Protein AF-A0A081RUK4-F1 (afdb_monomer_lite)

Radius of gyration: 18.77 Å; chains: 1; bounding box: 38×43×49 Å

pLDDT: mean 81.32, std 13.23, range [44.19, 95.44]

Sequence (106 aa):
MDKLKELLAKGSFPVQLPPGFTSESFAREYKNFQSQWNANKTPNCKMEKFSVARSSYYRRVTRLVNPVGYFYLAKEIDNYWAEIQKHYRRSKISLRAYPKRNCHIV

Foldseek 3Di:
DPQLLVQQFPPQDDPLDPPPDTSNVVSVCVVVCVVVLVVDDQDDWDWAWDWHDDPDPDIDTDTGGDSSVSSVVSVVCVVCVVVVVVVVVVDCPVVPDDPPPPPPPD

Secondary structure (DSSP, 8-state):
--HHHHHHHHHSS-TTS-TT--SHHHHHHHHHHHHHHHHSPPP--PPEEEEE--SSS--EEEEEPPHHHHHHHHHHHHHTHHHHHHHHHH-SGGG-PPP-------

Organism: NCBI:txid1393735

Structure (mmCIF, N/CA/C/O backbone):
data_AF-A0A081RUK4-F1
#
_entry.id   AF-A0A081RUK4-F1
#
loop_
_atom_site.group_PDB
_atom_site.id
_atom_site.type_symbol
_atom_site.label_atom_id
_atom_site.label_alt_id
_atom_site.label_comp_id
_atom_site.label_asym_id
_atom_site.label_entity_id
_atom_site.label_seq_id
_atom_site.pdbx_PDB_ins_code
_atom_site.Cartn_x
_atom_site.Cartn_y
_atom_site.Cartn_z
_atom_site.occupancy
_atom_site.B_iso_or_equiv
_atom_site.auth_seq_id
_atom_site.auth_comp_id
_atom_site.auth_asym_id
_atom_site.auth_atom_id
_atom_site.pdbx_PDB_model_num
ATOM 1 N N . MET A 1 1 ? -6.865 -9.522 14.401 1.00 60.53 1 MET A N 1
ATOM 2 C CA . MET A 1 1 ? -5.912 -9.398 13.277 1.00 60.53 1 MET A CA 1
ATOM 3 C C . MET A 1 1 ? -5.760 -7.927 12.942 1.00 60.53 1 MET A C 1
ATOM 5 O O . MET A 1 1 ? -6.746 -7.206 13.021 1.00 60.53 1 MET A O 1
ATOM 9 N N . ASP A 1 2 ? -4.540 -7.489 12.650 1.00 85.00 2 ASP A N 1
ATOM 10 C CA . ASP A 1 2 ? -4.200 -6.090 12.375 1.00 85.00 2 ASP A CA 1
ATOM 11 C C . ASP A 1 2 ? -4.392 -5.805 10.876 1.00 85.00 2 ASP A C 1
ATOM 13 O O . ASP A 1 2 ? -3.523 -6.103 10.056 1.00 85.00 2 ASP A O 1
ATOM 17 N N . LYS A 1 3 ? -5.577 -5.310 10.502 1.00 88.38 3 LYS A N 1
ATOM 18 C CA . LYS A 1 3 ? -5.949 -5.073 9.096 1.00 88.38 3 LYS A CA 1
ATOM 19 C C . LYS A 1 3 ? -5.081 -4.005 8.444 1.00 88.38 3 LYS A C 1
ATOM 21 O O . LYS A 1 3 ? -4.726 -4.144 7.276 1.00 88.38 3 LYS A O 1
ATOM 26 N N . LEU A 1 4 ? -4.702 -2.972 9.196 1.00 91.25 4 LEU A N 1
ATOM 27 C CA . LEU A 1 4 ? -3.788 -1.941 8.724 1.00 91.25 4 LEU A CA 1
ATOM 28 C C . LEU A 1 4 ? -2.468 -2.566 8.263 1.00 91.25 4 LEU A C 1
ATOM 30 O O . LEU A 1 4 ? -2.032 -2.315 7.141 1.00 91.25 4 LEU A O 1
ATOM 34 N N . LYS A 1 5 ? -1.878 -3.457 9.067 1.00 91.75 5 LYS A N 1
ATOM 35 C CA . LYS A 1 5 ? -0.667 -4.194 8.679 1.00 91.75 5 LYS A CA 1
ATOM 36 C C . LYS A 1 5 ? -0.846 -4.971 7.367 1.00 91.75 5 LYS A C 1
ATOM 38 O O . LYS A 1 5 ? 0.038 -4.943 6.512 1.00 91.75 5 LYS A O 1
ATOM 43 N N . GLU A 1 6 ? -1.980 -5.642 7.182 1.00 90.94 6 GLU A N 1
ATOM 44 C CA . GLU A 1 6 ? -2.264 -6.391 5.949 1.00 90.94 6 GLU A CA 1
ATOM 45 C C . GLU A 1 6 ? -2.395 -5.484 4.717 1.00 90.94 6 GLU A C 1
ATOM 47 O O . GLU A 1 6 ? -1.871 -5.812 3.648 1.00 90.94 6 GLU A O 1
ATOM 52 N N . LEU A 1 7 ? -3.057 -4.333 4.864 1.00 90.81 7 LEU A N 1
ATOM 53 C CA . LEU A 1 7 ? -3.192 -3.335 3.801 1.00 90.81 7 LEU A CA 1
ATOM 54 C C . LEU A 1 7 ? -1.825 -2.770 3.404 1.00 90.81 7 LEU A C 1
ATOM 56 O O . LEU A 1 7 ? -1.513 -2.686 2.211 1.00 90.81 7 LEU A O 1
ATOM 60 N N . LEU A 1 8 ? -0.986 -2.438 4.389 1.00 91.62 8 LEU A N 1
ATOM 61 C CA . LEU A 1 8 ? 0.366 -1.932 4.149 1.00 91.62 8 LEU A CA 1
ATOM 62 C C . LEU A 1 8 ? 1.234 -2.956 3.413 1.00 91.62 8 LEU A C 1
ATOM 64 O O . LEU A 1 8 ? 1.958 -2.586 2.493 1.00 91.62 8 LEU A O 1
ATOM 68 N N . ALA A 1 9 ? 1.112 -4.240 3.759 1.00 90.00 9 ALA A N 1
ATOM 69 C CA . ALA A 1 9 ? 1.909 -5.300 3.151 1.00 90.00 9 ALA A CA 1
ATOM 70 C C . ALA A 1 9 ? 1.572 -5.526 1.670 1.00 90.00 9 ALA A C 1
ATOM 72 O O . ALA A 1 9 ? 2.476 -5.821 0.889 1.00 90.00 9 ALA A O 1
ATOM 73 N N . LYS A 1 10 ? 0.301 -5.375 1.271 1.00 84.19 10 LYS A N 1
ATOM 74 C CA . LYS A 1 10 ? -0.185 -5.802 -0.054 1.00 84.19 10 LYS A CA 1
ATOM 75 C C . LYS A 1 10 ? -0.301 -4.700 -1.106 1.00 84.19 10 LYS A C 1
ATOM 77 O O . LYS A 1 10 ? -0.228 -5.012 -2.288 1.00 84.19 10 LYS A O 1
ATOM 82 N N . GLY A 1 11 ? -0.546 -3.447 -0.720 1.00 76.50 11 GLY A N 1
ATOM 83 C CA . GLY A 1 11 ? -1.031 -2.440 -1.679 1.00 76.50 11 GLY A CA 1
ATOM 84 C C . GLY A 1 11 ? -0.080 -1.292 -2.017 1.00 76.50 11 GLY A C 1
ATOM 85 O O . GLY A 1 11 ? -0.476 -0.403 -2.766 1.00 76.50 11 GLY A O 1
ATOM 86 N N . SER A 1 12 ? 1.160 -1.283 -1.513 1.00 79.00 12 SER A N 1
ATOM 87 C CA . SER A 1 12 ? 2.080 -0.164 -1.787 1.00 79.00 12 SER A CA 1
ATOM 88 C C . SER A 1 12 ? 2.701 -0.204 -3.188 1.00 79.00 12 SER A C 1
ATOM 90 O O . SER A 1 12 ? 3.100 0.841 -3.708 1.00 79.00 12 SER A O 1
ATOM 92 N N . PHE A 1 13 ? 2.825 -1.391 -3.789 1.00 83.00 13 PHE A N 1
ATOM 93 C CA . PHE A 1 13 ? 3.576 -1.600 -5.025 1.00 83.00 13 PHE A CA 1
ATOM 94 C C . PHE A 1 13 ? 2.705 -2.145 -6.167 1.00 83.00 13 PHE A C 1
ATOM 96 O O . PHE A 1 13 ? 1.874 -3.026 -5.945 1.00 83.00 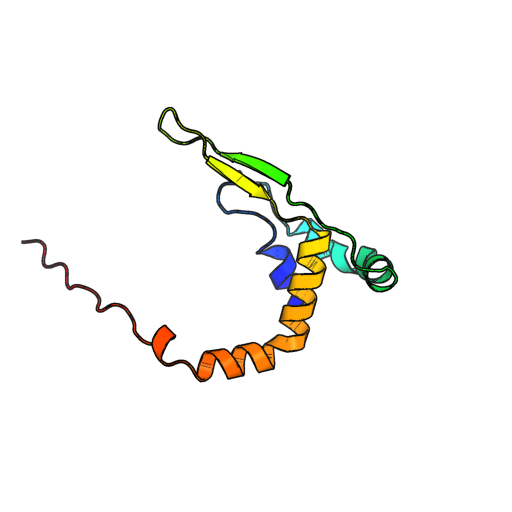13 PHE A O 1
ATOM 103 N N . PRO A 1 14 ? 2.887 -1.646 -7.404 1.00 77.56 14 PRO A N 1
ATOM 104 C CA . PRO A 1 14 ? 2.205 -2.178 -8.576 1.00 77.56 14 PRO A CA 1
ATOM 105 C C . PRO A 1 14 ? 2.741 -3.560 -8.985 1.00 77.56 14 PRO A C 1
ATOM 107 O O . PRO A 1 14 ? 3.931 -3.838 -8.865 1.00 77.56 14 PRO A O 1
ATOM 110 N N . VAL A 1 15 ? 1.872 -4.392 -9.573 1.00 78.94 15 VAL A N 1
ATOM 111 C CA . VAL A 1 15 ? 2.192 -5.762 -10.037 1.00 78.94 15 VAL A CA 1
ATOM 112 C C . VAL A 1 15 ? 3.306 -5.820 -11.094 1.00 78.94 15 VAL A C 1
ATOM 114 O O . VAL A 1 15 ? 3.895 -6.867 -11.322 1.00 78.94 15 VAL A O 1
ATOM 117 N N . GLN A 1 16 ? 3.594 -4.701 -11.762 1.00 79.56 16 GLN A N 1
ATOM 118 C CA . GLN A 1 16 ? 4.628 -4.608 -12.795 1.00 79.56 16 GLN A CA 1
ATOM 119 C C . GLN A 1 16 ? 6.058 -4.514 -12.239 1.00 79.56 16 GLN A C 1
ATOM 121 O O . GLN A 1 16 ? 7.004 -4.506 -13.028 1.00 79.56 16 GLN A O 1
ATOM 126 N N . LEU A 1 17 ? 6.236 -4.380 -10.921 1.00 80.62 17 LEU A N 1
ATOM 127 C CA . LEU A 1 17 ? 7.567 -4.376 -10.317 1.00 80.62 17 LEU A CA 1
ATOM 128 C C . LEU A 1 17 ? 8.177 -5.787 -10.284 1.00 80.62 17 LEU A C 1
ATOM 130 O O . LEU A 1 17 ? 7.441 -6.769 -10.182 1.00 80.62 17 LEU A O 1
ATOM 134 N N . PRO A 1 18 ? 9.518 -5.903 -10.347 1.00 79.19 18 PRO A N 1
ATOM 135 C CA . PRO A 1 18 ? 10.192 -7.190 -10.242 1.00 79.19 18 PRO A CA 1
ATOM 136 C C . PRO A 1 18 ? 9.836 -7.948 -8.949 1.00 79.19 18 PRO A C 1
ATOM 138 O O . PRO A 1 18 ? 9.684 -7.315 -7.895 1.00 79.19 18 PRO A O 1
ATOM 141 N N . PRO A 1 19 ? 9.771 -9.294 -8.995 1.00 69.88 19 PRO A N 1
ATOM 142 C CA . PRO A 1 19 ? 9.597 -10.120 -7.805 1.00 69.88 19 PRO A CA 1
ATOM 143 C C . PRO A 1 19 ? 10.808 -9.921 -6.883 1.00 69.88 19 PRO A C 1
ATOM 145 O O . PRO A 1 19 ? 11.925 -10.304 -7.213 1.00 69.88 19 PRO A O 1
ATOM 148 N N . GLY A 1 20 ? 10.592 -9.235 -5.763 1.00 77.81 20 GLY A N 1
ATOM 149 C CA . GLY A 1 20 ? 11.643 -8.778 -4.845 1.00 77.81 20 GLY A CA 1
ATOM 150 C C . GLY A 1 20 ? 11.358 -7.392 -4.269 1.00 77.81 20 GLY A C 1
ATOM 151 O O . GLY A 1 20 ? 11.773 -7.085 -3.155 1.00 77.81 20 GLY A O 1
ATOM 152 N N . PHE A 1 21 ? 10.569 -6.579 -4.976 1.00 79.12 21 PHE A N 1
ATOM 153 C CA . PHE A 1 21 ? 10.004 -5.356 -4.414 1.00 79.12 21 PHE A CA 1
ATOM 154 C C . PHE A 1 21 ? 8.737 -5.696 -3.630 1.00 79.12 21 PHE A C 1
ATOM 156 O O . PHE A 1 21 ? 7.670 -5.900 -4.208 1.00 79.12 21 PHE A O 1
ATOM 163 N N . THR A 1 22 ? 8.859 -5.774 -2.306 1.00 85.81 22 THR A N 1
ATOM 164 C CA . THR A 1 22 ? 7.745 -6.072 -1.400 1.00 85.81 22 THR A CA 1
ATOM 165 C C . THR A 1 22 ? 7.569 -4.958 -0.376 1.00 85.81 22 THR A C 1
ATOM 167 O O . THR A 1 22 ? 8.524 -4.309 0.048 1.00 85.81 22 THR A O 1
ATOM 170 N N . SER A 1 23 ? 6.326 -4.727 0.042 1.00 89.50 23 SER A N 1
ATOM 171 C CA . SER A 1 23 ? 5.987 -3.789 1.124 1.00 89.50 23 SER A CA 1
ATOM 172 C C . SER A 1 23 ? 5.894 -4.463 2.496 1.00 89.50 23 SER A C 1
ATOM 174 O O . SER A 1 23 ? 5.416 -3.872 3.461 1.00 89.50 23 SER A O 1
ATOM 176 N N . GLU A 1 24 ? 6.372 -5.702 2.613 1.00 89.94 24 GLU A N 1
ATOM 177 C CA . GLU A 1 24 ? 6.328 -6.477 3.856 1.00 89.94 24 GLU A CA 1
ATOM 178 C C . GLU A 1 24 ? 7.214 -5.875 4.948 1.00 89.94 24 GLU A C 1
ATOM 180 O O . GLU A 1 24 ? 6.796 -5.783 6.102 1.00 89.94 24 GLU A O 1
ATOM 185 N N . SER A 1 25 ? 8.414 -5.410 4.585 1.00 90.50 25 SER A N 1
ATOM 186 C CA . SER A 1 25 ? 9.319 -4.720 5.512 1.00 90.50 25 SER A CA 1
ATOM 187 C C . SER A 1 25 ? 8.674 -3.446 6.057 1.00 90.50 25 SER A C 1
ATOM 189 O O . SER A 1 25 ? 8.689 -3.208 7.263 1.00 90.50 25 SER A O 1
ATOM 191 N N . PHE A 1 26 ? 8.010 -2.680 5.191 1.00 89.75 26 PHE A N 1
ATOM 192 C CA . PHE A 1 26 ? 7.262 -1.492 5.583 1.00 89.75 26 PHE A CA 1
ATOM 193 C C . PHE A 1 26 ? 6.125 -1.826 6.559 1.00 89.75 26 PHE A C 1
ATOM 195 O O . PHE A 1 26 ? 6.010 -1.208 7.616 1.00 89.75 26 PHE A O 1
ATOM 202 N N . ALA A 1 27 ? 5.335 -2.858 6.261 1.00 92.19 27 ALA A N 1
ATOM 203 C CA . ALA A 1 27 ? 4.259 -3.326 7.132 1.00 92.19 27 ALA A CA 1
ATOM 204 C C . ALA A 1 27 ? 4.748 -3.939 8.455 1.00 92.19 27 ALA A C 1
ATOM 206 O O . ALA A 1 27 ? 3.973 -4.054 9.402 1.00 92.19 27 ALA A O 1
ATOM 207 N N . ARG A 1 28 ? 6.009 -4.363 8.556 1.00 92.19 28 ARG A N 1
ATOM 208 C CA . ARG A 1 28 ? 6.586 -4.819 9.826 1.00 92.19 28 ARG A CA 1
ATOM 209 C C . ARG A 1 28 ? 6.972 -3.641 10.716 1.00 92.19 28 ARG A C 1
ATOM 211 O O . ARG A 1 28 ? 6.652 -3.658 11.900 1.00 92.19 28 ARG A O 1
ATOM 218 N N . GLU A 1 29 ? 7.595 -2.621 10.134 1.00 91.88 29 GLU A N 1
ATOM 219 C CA . GLU A 1 29 ? 8.172 -1.490 10.871 1.00 91.88 29 GLU A CA 1
ATOM 220 C C . GLU A 1 29 ? 7.215 -0.294 11.035 1.00 91.88 29 GLU A C 1
ATOM 222 O O . GLU A 1 29 ? 7.564 0.681 11.697 1.00 91.88 29 GLU A O 1
ATOM 227 N N . TYR A 1 30 ? 6.003 -0.328 10.462 1.00 91.25 30 TYR A N 1
ATOM 228 C CA . TYR A 1 30 ? 5.113 0.846 10.423 1.00 91.25 30 TYR A CA 1
ATOM 229 C C . TYR A 1 30 ? 4.806 1.459 11.800 1.00 91.25 30 TYR A C 1
ATOM 231 O O . TYR A 1 30 ? 4.633 2.673 11.897 1.00 91.25 30 TYR A O 1
ATOM 239 N N . LYS A 1 31 ? 4.775 0.656 12.874 1.00 91.06 31 LYS A N 1
ATOM 240 C CA . LYS A 1 31 ? 4.538 1.141 14.246 1.00 91.06 31 LYS A CA 1
ATOM 241 C C . LYS A 1 31 ? 5.635 2.087 14.733 1.00 91.06 31 LYS A C 1
ATOM 243 O O . LYS A 1 31 ? 5.333 3.015 15.478 1.00 91.06 31 LYS A O 1
ATOM 248 N N . ASN A 1 32 ? 6.872 1.898 14.272 1.00 90.81 32 ASN A N 1
ATOM 249 C CA . ASN A 1 32 ? 8.009 2.736 14.655 1.00 90.81 32 ASN A CA 1
ATOM 250 C C . ASN A 1 32 ? 7.845 4.169 14.132 1.00 90.81 32 ASN A C 1
ATOM 252 O O . ASN A 1 32 ? 8.249 5.121 14.790 1.00 90.81 32 ASN A O 1
ATOM 256 N N . PHE A 1 33 ? 7.217 4.324 12.964 1.00 86.44 33 PHE A N 1
ATOM 257 C CA . PHE A 1 33 ? 7.014 5.622 12.313 1.00 86.44 33 PHE A CA 1
ATOM 258 C C . PHE A 1 33 ? 5.615 6.204 12.564 1.00 86.44 33 PHE A C 1
ATOM 260 O O . PHE A 1 33 ? 5.396 7.404 12.398 1.00 86.44 33 PHE A O 1
ATOM 267 N N . GLN A 1 34 ? 4.664 5.372 12.998 1.00 88.12 34 GLN A N 1
ATOM 268 C CA . GLN A 1 34 ? 3.271 5.752 13.226 1.00 88.12 34 GLN A CA 1
ATOM 269 C C . GLN A 1 34 ? 3.127 6.917 14.214 1.00 88.12 34 GLN A C 1
ATOM 271 O O . GLN A 1 34 ? 2.318 7.815 13.977 1.00 88.12 34 GLN A O 1
ATOM 276 N N . SER A 1 35 ? 3.892 6.920 15.308 1.00 85.50 35 SER A N 1
ATOM 277 C CA . SER A 1 35 ? 3.852 7.995 16.311 1.00 85.50 35 SER A CA 1
ATOM 278 C C . SER A 1 35 ? 4.270 9.340 15.707 1.00 85.50 35 SER A C 1
ATOM 280 O O . SER A 1 35 ? 3.548 10.329 15.833 1.00 85.50 35 SER A O 1
ATOM 282 N N . GLN A 1 36 ? 5.380 9.354 14.968 1.00 86.00 36 GLN A N 1
ATOM 283 C CA . GLN A 1 36 ? 5.920 10.543 14.313 1.00 86.00 36 GLN A CA 1
ATOM 284 C C . GLN A 1 36 ? 4.993 11.079 13.214 1.00 86.00 36 GLN A C 1
ATOM 286 O O . GLN A 1 36 ? 4.864 12.293 13.042 1.00 86.00 36 GLN A O 1
ATOM 291 N N . TRP A 1 37 ? 4.342 10.195 12.459 1.00 86.81 37 TRP A N 1
ATOM 292 C CA . TRP A 1 37 ? 3.432 10.591 11.382 1.00 86.81 37 TRP A CA 1
ATOM 293 C C . TRP A 1 37 ? 2.077 11.065 11.906 1.00 86.81 37 TRP A C 1
ATOM 295 O O . TRP A 1 37 ? 1.495 11.987 11.345 1.00 86.81 37 TRP A O 1
ATOM 305 N N . ASN A 1 38 ? 1.577 10.504 13.006 1.00 83.81 38 ASN A N 1
ATOM 306 C CA . ASN A 1 38 ? 0.335 10.985 13.613 1.00 83.81 38 ASN A CA 1
ATOM 307 C C . ASN A 1 38 ? 0.491 12.355 14.296 1.00 83.81 38 ASN A C 1
ATOM 309 O O . ASN A 1 38 ? -0.487 13.089 14.383 1.00 83.81 38 ASN A O 1
ATOM 313 N N . ALA A 1 39 ? 1.690 12.694 14.782 1.00 80.19 39 ALA A N 1
ATOM 314 C CA . ALA A 1 39 ? 1.949 13.961 15.470 1.00 80.19 39 ALA A CA 1
ATOM 315 C C . ALA A 1 39 ? 2.049 15.171 14.523 1.00 80.19 39 ALA A C 1
ATOM 317 O O . ALA A 1 39 ? 1.851 16.307 14.947 1.00 80.19 39 ALA A O 1
ATOM 318 N N . ASN A 1 40 ? 2.358 14.941 13.245 1.00 76.56 40 ASN A N 1
ATOM 319 C CA . ASN A 1 40 ? 2.582 15.994 12.258 1.00 76.56 40 ASN A CA 1
ATOM 320 C C . ASN A 1 40 ? 1.400 16.135 11.293 1.00 76.56 40 ASN A C 1
ATOM 322 O O . ASN A 1 40 ? 0.665 15.185 11.028 1.00 76.56 40 ASN A O 1
ATOM 326 N N . LYS A 1 41 ? 1.251 17.327 10.701 1.00 79.12 41 LYS A N 1
ATOM 327 C CA . LYS A 1 41 ? 0.304 17.540 9.599 1.00 79.12 41 LYS A CA 1
ATOM 328 C C . LYS A 1 41 ? 0.672 16.632 8.424 1.00 79.12 41 LYS A C 1
ATOM 330 O O . LYS A 1 41 ? 1.845 16.546 8.059 1.00 79.12 41 LYS A O 1
ATOM 335 N N . THR A 1 42 ? -0.336 16.019 7.802 1.00 77.38 42 THR A N 1
ATOM 336 C CA . THR A 1 42 ? -0.169 15.158 6.626 1.00 77.38 42 THR A CA 1
ATOM 337 C C . THR A 1 42 ? 0.677 15.862 5.555 1.00 77.38 42 THR A C 1
ATOM 339 O O . THR A 1 42 ? 0.272 16.923 5.063 1.00 77.38 42 THR A O 1
ATOM 342 N N . PRO A 1 43 ? 1.849 15.314 5.188 1.00 80.06 43 PRO A N 1
ATOM 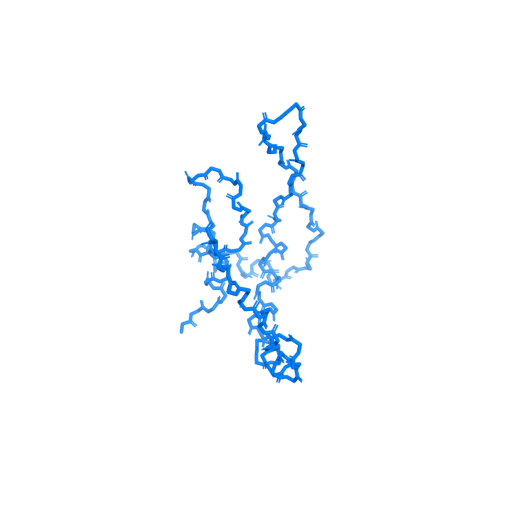343 C CA . PRO A 1 43 ? 2.724 15.936 4.208 1.00 80.06 43 PRO A CA 1
ATOM 344 C C . PRO A 1 43 ? 2.150 15.800 2.795 1.00 80.06 43 PRO A C 1
ATOM 346 O O . PRO A 1 43 ? 1.432 14.848 2.478 1.00 80.06 43 PRO A O 1
ATOM 349 N N . ASN A 1 44 ? 2.507 16.737 1.914 1.00 81.62 44 ASN A N 1
ATOM 350 C CA . ASN A 1 44 ? 2.150 16.642 0.501 1.00 81.62 44 ASN A CA 1
ATOM 351 C C . ASN A 1 44 ? 2.941 15.497 -0.156 1.00 81.62 44 ASN A C 1
ATOM 353 O O . ASN A 1 44 ? 4.135 15.621 -0.433 1.00 81.62 44 ASN A O 1
ATOM 357 N N . CYS A 1 45 ? 2.271 14.368 -0.373 1.00 84.81 45 CYS A N 1
ATOM 358 C CA . CYS A 1 45 ? 2.878 13.154 -0.899 1.00 84.81 45 CYS A CA 1
ATOM 359 C C . CYS A 1 45 ? 2.815 13.136 -2.429 1.00 84.81 45 CYS A C 1
ATOM 361 O O . CYS A 1 45 ? 1.745 12.998 -3.020 1.00 84.81 45 CYS A O 1
ATOM 363 N N . LYS A 1 46 ? 3.978 13.221 -3.082 1.00 87.69 46 LYS A N 1
ATOM 364 C CA . LYS A 1 46 ? 4.098 13.004 -4.530 1.00 87.69 46 LYS A CA 1
ATOM 365 C C . LYS A 1 46 ? 4.387 11.535 -4.818 1.00 87.69 46 LYS A C 1
ATOM 367 O O . LYS A 1 46 ? 5.108 10.884 -4.067 1.00 87.69 46 LYS A O 1
ATOM 372 N N . MET A 1 47 ? 3.810 11.032 -5.905 1.00 87.81 47 MET A N 1
ATOM 373 C CA . MET A 1 47 ? 4.074 9.684 -6.407 1.00 87.81 47 MET A CA 1
ATOM 374 C C . MET A 1 47 ? 5.331 9.679 -7.276 1.00 87.81 47 MET A C 1
ATOM 376 O O . MET A 1 47 ? 5.540 10.614 -8.054 1.00 87.81 47 MET A O 1
ATOM 380 N N . GLU A 1 48 ? 6.112 8.607 -7.184 1.00 88.06 48 GLU A N 1
ATOM 381 C CA . GLU A 1 48 ? 7.344 8.442 -7.958 1.00 88.06 48 GLU A CA 1
ATOM 382 C C . GLU A 1 48 ? 7.041 7.823 -9.326 1.00 88.06 48 GLU A C 1
ATOM 384 O O . GLU A 1 48 ? 6.147 6.983 -9.439 1.00 88.06 48 GLU A O 1
ATOM 389 N N . LYS A 1 49 ? 7.730 8.234 -10.394 1.00 88.94 49 LYS A N 1
ATOM 390 C CA . LYS A 1 49 ? 7.439 7.731 -11.748 1.00 88.94 49 LYS A CA 1
ATOM 391 C C . LYS A 1 49 ? 8.363 6.560 -12.072 1.00 88.94 49 LYS A C 1
ATOM 393 O O . LYS A 1 49 ? 9.577 6.691 -12.045 1.00 88.94 49 LYS A O 1
ATOM 398 N N . PHE A 1 50 ? 7.782 5.435 -12.471 1.00 86.25 50 PHE A N 1
ATOM 399 C CA . PHE A 1 50 ? 8.507 4.242 -12.892 1.00 86.25 50 PHE A CA 1
ATOM 400 C C . PHE A 1 50 ? 8.176 3.886 -14.344 1.00 86.25 50 PHE A C 1
ATOM 402 O O . PHE A 1 50 ? 7.011 3.757 -14.723 1.00 86.25 50 PHE A O 1
ATOM 409 N N . SER A 1 51 ? 9.205 3.727 -15.175 1.00 86.06 51 SER A N 1
ATOM 410 C CA . SER A 1 51 ? 9.043 3.374 -16.587 1.00 86.06 51 SER A CA 1
ATOM 411 C C . SER A 1 51 ? 9.048 1.858 -16.756 1.00 86.06 51 SER A C 1
ATOM 413 O O . SER A 1 51 ? 10.077 1.209 -16.584 1.00 86.06 51 SER A O 1
ATOM 415 N N . VAL A 1 52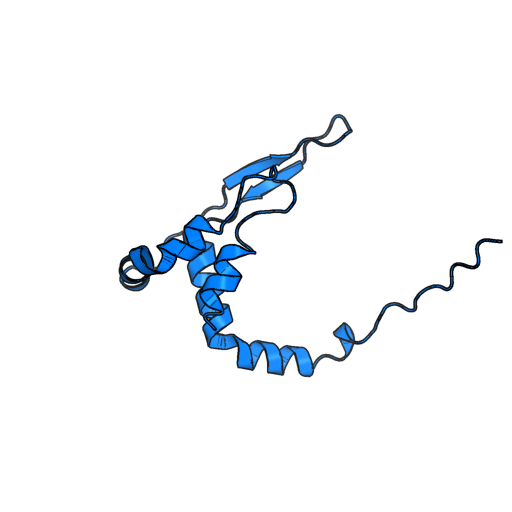 ? 7.899 1.293 -17.122 1.00 84.25 52 VAL A N 1
ATOM 416 C CA . VAL A 1 52 ? 7.754 -0.142 -17.386 1.00 84.25 52 VAL A CA 1
ATOM 417 C C . VAL A 1 52 ? 7.947 -0.396 -18.879 1.00 84.25 52 VAL A C 1
ATOM 419 O O . VAL A 1 52 ? 7.309 0.246 -19.725 1.00 84.25 52 VAL A O 1
ATOM 422 N N . ALA A 1 53 ? 8.834 -1.336 -19.208 1.00 80.88 53 ALA A N 1
ATOM 423 C CA . ALA A 1 53 ? 9.030 -1.799 -20.577 1.00 80.88 53 ALA A CA 1
ATOM 424 C C . ALA A 1 53 ? 7.787 -2.548 -21.079 1.00 80.88 53 ALA A C 1
ATOM 426 O O . ALA A 1 53 ? 7.187 -3.338 -20.352 1.00 80.88 53 ALA A O 1
ATOM 427 N N . ARG A 1 54 ? 7.407 -2.313 -22.336 1.00 78.69 54 ARG A N 1
ATOM 428 C CA . ARG A 1 54 ? 6.419 -3.131 -23.047 1.00 78.69 54 ARG A CA 1
ATOM 429 C C . ARG A 1 54 ? 7.149 -3.950 -24.112 1.00 78.69 54 ARG A C 1
ATOM 431 O O . ARG A 1 54 ? 8.252 -3.589 -24.500 1.00 78.69 54 ARG A O 1
ATOM 438 N N . SER A 1 55 ? 6.518 -5.010 -24.614 1.00 76.44 55 SER A N 1
ATOM 439 C CA . SER A 1 55 ? 7.058 -5.803 -25.730 1.00 76.44 55 SER A CA 1
ATOM 440 C C . SER A 1 55 ? 7.185 -5.016 -27.047 1.00 76.44 55 SER A C 1
ATOM 442 O O . SER A 1 55 ? 7.867 -5.468 -27.955 1.00 76.44 55 SER A O 1
ATOM 444 N N . SER A 1 56 ? 6.547 -3.842 -27.160 1.00 74.81 56 SER A N 1
ATOM 445 C CA . SER A 1 56 ? 6.667 -2.924 -28.300 1.00 74.81 56 SER A CA 1
ATOM 446 C C . SER A 1 56 ? 7.562 -1.715 -27.988 1.00 74.81 56 SER A C 1
ATOM 448 O O . SER A 1 56 ? 7.960 -1.500 -26.847 1.00 74.81 56 SER A O 1
ATOM 450 N N . TYR A 1 57 ? 7.814 -0.859 -28.985 1.00 70.38 57 TYR A N 1
ATOM 451 C CA . TYR A 1 57 ? 8.668 0.340 -28.881 1.00 70.38 57 TYR A CA 1
ATOM 452 C C . TYR A 1 57 ? 8.183 1.422 -27.879 1.00 70.38 57 TYR A C 1
ATOM 454 O O . TYR A 1 57 ? 8.866 2.418 -27.657 1.00 70.38 57 TYR A O 1
ATOM 462 N N . TYR A 1 58 ? 7.012 1.245 -27.251 1.00 78.81 58 TYR A N 1
ATOM 463 C CA . TYR A 1 58 ? 6.406 2.212 -26.327 1.00 78.81 58 TYR A CA 1
ATOM 464 C C . TYR A 1 58 ? 6.526 1.793 -24.856 1.00 78.81 58 TYR A C 1
ATOM 466 O O . TYR A 1 58 ? 6.052 0.727 -24.460 1.00 78.81 58 TYR A O 1
ATOM 474 N N . ARG A 1 59 ? 7.043 2.699 -24.018 1.00 81.31 59 ARG A N 1
ATOM 475 C CA . ARG A 1 59 ? 7.114 2.564 -22.550 1.00 81.31 59 ARG A CA 1
ATOM 476 C C . ARG A 1 59 ? 5.798 3.001 -21.891 1.00 81.31 59 ARG A C 1
ATOM 478 O O . ARG A 1 59 ? 5.139 3.919 -22.379 1.00 81.31 59 ARG A O 1
ATOM 485 N N . ARG A 1 60 ? 5.425 2.391 -20.760 1.00 83.31 60 ARG A N 1
ATOM 486 C CA . ARG A 1 60 ? 4.314 2.871 -19.911 1.00 83.31 60 ARG A CA 1
ATOM 487 C C . ARG A 1 60 ? 4.867 3.512 -18.645 1.00 83.31 60 ARG A C 1
ATOM 489 O O . ARG A 1 60 ? 5.592 2.867 -17.893 1.00 83.31 60 ARG A O 1
ATOM 496 N N . VAL A 1 61 ? 4.487 4.764 -18.391 1.00 85.88 61 VAL A N 1
ATOM 497 C CA . VAL A 1 61 ? 4.805 5.439 -17.128 1.00 85.88 61 VAL A CA 1
ATOM 498 C C . VAL A 1 61 ? 3.820 4.956 -16.069 1.00 85.88 61 VAL A C 1
ATOM 500 O O . VAL A 1 61 ? 2.656 5.353 -16.058 1.00 85.88 61 VAL A O 1
ATOM 503 N N . THR A 1 62 ? 4.295 4.084 -15.192 1.00 85.88 62 THR A N 1
ATOM 504 C CA . THR A 1 62 ? 3.603 3.683 -13.964 1.00 85.88 62 THR A CA 1
ATOM 505 C C . THR A 1 62 ? 4.011 4.640 -12.848 1.00 85.88 62 THR A C 1
ATOM 507 O O . THR A 1 62 ? 5.046 5.298 -12.936 1.00 85.88 62 THR A O 1
ATOM 510 N N . ARG A 1 63 ? 3.193 4.779 -11.807 1.00 86.81 63 ARG A N 1
ATOM 511 C CA . ARG A 1 63 ? 3.524 5.628 -10.660 1.00 86.81 63 ARG A CA 1
ATOM 512 C C . ARG A 1 63 ? 3.517 4.793 -9.385 1.00 86.81 63 ARG A C 1
ATOM 514 O O . ARG A 1 63 ? 2.562 4.059 -9.153 1.00 86.81 63 ARG A O 1
ATOM 521 N N . LEU A 1 64 ? 4.586 4.889 -8.602 1.00 87.19 64 LEU A N 1
ATOM 522 C CA . LEU A 1 64 ? 4.725 4.252 -7.299 1.00 87.19 64 LEU A CA 1
ATOM 523 C C . LEU A 1 64 ? 4.091 5.141 -6.239 1.00 87.19 64 LEU A C 1
ATOM 525 O O . LEU A 1 64 ? 4.308 6.358 -6.207 1.00 87.19 64 LEU A O 1
ATOM 529 N N . VAL A 1 65 ? 3.298 4.521 -5.376 1.00 87.81 65 VAL A N 1
ATOM 530 C CA . VAL A 1 65 ? 2.625 5.226 -4.293 1.00 87.81 65 VAL A CA 1
ATOM 531 C C . VAL A 1 65 ? 3.663 5.618 -3.244 1.00 87.81 65 VAL A C 1
ATOM 533 O O . VAL A 1 65 ? 4.556 4.844 -2.909 1.00 87.81 65 VAL A O 1
ATOM 536 N N . ASN A 1 66 ? 3.549 6.837 -2.723 1.00 89.25 66 ASN A N 1
ATOM 537 C CA . ASN A 1 66 ? 4.368 7.276 -1.603 1.00 89.25 66 ASN A CA 1
ATOM 538 C C . ASN A 1 66 ? 3.975 6.493 -0.333 1.00 89.25 66 ASN A C 1
ATOM 540 O O . ASN A 1 66 ? 2.784 6.478 -0.007 1.00 89.25 66 ASN A O 1
ATOM 544 N N . PRO A 1 67 ? 4.926 5.902 0.415 1.00 88.00 67 PRO A N 1
ATOM 545 C CA . PRO A 1 67 ? 4.614 5.095 1.597 1.00 88.00 67 PRO A CA 1
ATOM 546 C C . PRO A 1 67 ? 3.900 5.893 2.696 1.00 88.00 67 PRO A C 1
ATOM 548 O O . PRO A 1 67 ? 3.009 5.364 3.357 1.00 88.00 67 PRO A O 1
ATOM 551 N N . VAL A 1 68 ? 4.228 7.180 2.853 1.00 89.44 68 VAL A N 1
ATOM 552 C CA . VAL A 1 68 ? 3.599 8.059 3.849 1.00 89.44 68 VAL A CA 1
ATOM 553 C C . VAL A 1 68 ? 2.142 8.325 3.476 1.00 89.44 68 VAL A C 1
ATOM 555 O O . VAL A 1 68 ? 1.243 8.141 4.291 1.00 89.44 68 VAL A O 1
ATOM 558 N N . GLY A 1 69 ? 1.887 8.693 2.218 1.00 89.25 69 GLY A N 1
ATOM 559 C CA . GLY A 1 69 ? 0.525 8.919 1.726 1.00 89.25 69 GLY A CA 1
ATOM 560 C C . GLY A 1 69 ? -0.324 7.648 1.779 1.00 89.25 69 GLY A C 1
ATOM 561 O O . GLY A 1 69 ? -1.489 7.692 2.174 1.00 89.25 69 GLY A O 1
ATOM 562 N N . TYR A 1 70 ? 0.279 6.505 1.443 1.00 90.56 70 TYR A N 1
ATOM 563 C CA . TYR A 1 70 ? -0.380 5.206 1.516 1.00 90.56 70 TYR A CA 1
ATOM 564 C C . TYR A 1 70 ? -0.739 4.810 2.952 1.00 90.56 70 TYR A C 1
ATOM 566 O O . TYR A 1 70 ? -1.822 4.276 3.180 1.00 90.56 70 TYR A O 1
ATOM 574 N N . PHE A 1 71 ? 0.120 5.122 3.927 1.00 91.62 71 PHE A N 1
ATOM 575 C CA . PHE A 1 71 ? -0.153 4.861 5.338 1.00 91.62 71 PHE A CA 1
ATOM 576 C C . PHE A 1 71 ? -1.429 5.548 5.829 1.00 91.62 71 PHE A C 1
ATOM 578 O O . PHE A 1 71 ? -2.290 4.885 6.408 1.00 91.62 71 PHE A O 1
ATOM 585 N N . TYR A 1 72 ? -1.580 6.850 5.571 1.00 91.31 72 TYR A N 1
ATOM 586 C CA . TYR A 1 72 ? -2.791 7.567 5.979 1.00 91.31 72 TYR A CA 1
ATOM 587 C C . TYR A 1 72 ? -4.028 7.004 5.283 1.00 91.31 72 TYR A C 1
ATOM 589 O O . TYR A 1 72 ? -5.034 6.768 5.941 1.00 91.31 72 TYR A O 1
ATOM 597 N N . LEU A 1 73 ? -3.941 6.705 3.983 1.00 90.44 73 LEU A N 1
ATOM 598 C CA . LEU A 1 73 ? -5.049 6.088 3.255 1.00 90.44 73 LEU A CA 1
ATOM 599 C C . LEU A 1 73 ? -5.463 4.745 3.876 1.00 90.44 73 LEU A C 1
ATOM 601 O O . LEU A 1 73 ? -6.645 4.521 4.123 1.00 90.44 73 LEU A O 1
ATOM 605 N N . ALA A 1 74 ? -4.501 3.863 4.150 1.00 92.38 74 ALA A N 1
ATOM 606 C CA . ALA A 1 74 ? -4.769 2.559 4.749 1.00 92.38 74 ALA A CA 1
ATOM 607 C C . ALA A 1 74 ? -5.361 2.686 6.163 1.00 92.38 74 ALA A C 1
ATOM 609 O O . ALA A 1 74 ? -6.266 1.930 6.512 1.00 92.38 74 ALA A O 1
ATOM 610 N N . LYS A 1 75 ? -4.900 3.667 6.949 1.00 92.25 75 LYS A N 1
ATOM 611 C CA . LYS A 1 75 ? -5.442 3.983 8.277 1.00 92.25 75 LYS A CA 1
ATOM 612 C C . LYS A 1 75 ? -6.905 4.426 8.199 1.00 92.25 75 LYS A C 1
ATOM 614 O O . LYS A 1 75 ? -7.728 3.920 8.953 1.00 92.25 75 LYS A O 1
ATOM 619 N N . GLU A 1 76 ? -7.241 5.322 7.274 1.00 92.69 76 GLU A N 1
ATOM 620 C CA . GLU A 1 76 ? -8.627 5.764 7.075 1.00 92.69 76 GLU A CA 1
ATOM 621 C C . GLU A 1 76 ? -9.529 4.616 6.594 1.00 92.69 76 GLU A C 1
ATOM 623 O O . GLU A 1 76 ? -10.653 4.466 7.072 1.00 92.69 76 GLU A O 1
ATOM 628 N N . ILE A 1 77 ? -9.031 3.752 5.702 1.00 93.38 77 ILE A N 1
ATOM 629 C CA . ILE A 1 77 ? -9.767 2.557 5.258 1.00 93.38 77 ILE A CA 1
ATOM 630 C C . ILE A 1 77 ? -10.045 1.613 6.429 1.00 93.38 77 ILE A C 1
ATOM 632 O O . ILE A 1 77 ? -11.147 1.075 6.512 1.00 93.38 77 ILE A O 1
ATOM 636 N N . ASP A 1 78 ? -9.070 1.402 7.315 1.00 93.81 78 ASP A N 1
ATOM 637 C CA . ASP A 1 78 ? -9.244 0.547 8.489 1.00 93.81 78 ASP A CA 1
ATOM 638 C C . ASP A 1 78 ? -10.280 1.132 9.461 1.00 93.81 78 ASP A C 1
ATOM 640 O O . ASP A 1 78 ? -11.226 0.440 9.845 1.00 93.81 78 ASP A O 1
ATOM 644 N N . ASN A 1 79 ? -10.174 2.434 9.756 1.00 94.62 79 ASN A N 1
ATOM 645 C CA . ASN A 1 79 ? -11.108 3.156 10.625 1.00 94.62 79 ASN A CA 1
ATOM 646 C C . ASN A 1 79 ? -12.556 3.086 10.111 1.00 94.62 79 ASN A C 1
ATOM 648 O O . ASN A 1 79 ? -13.474 2.777 10.871 1.00 94.62 79 ASN A O 1
ATOM 652 N N . TYR A 1 80 ? -12.763 3.332 8.814 1.00 95.44 80 TYR A N 1
ATOM 653 C CA . TYR A 1 80 ? -14.095 3.401 8.202 1.00 95.44 80 TYR A CA 1
ATOM 654 C C . TYR A 1 80 ? -14.522 2.105 7.499 1.00 95.44 80 TYR A C 1
ATOM 656 O O . TYR A 1 80 ? -15.509 2.090 6.754 1.00 95.44 80 TYR A O 1
ATOM 664 N N . TRP A 1 81 ? -13.836 0.981 7.737 1.00 93.25 81 TRP A N 1
ATOM 665 C CA . TRP A 1 81 ? -14.091 -0.273 7.018 1.00 93.25 81 TRP A CA 1
ATOM 666 C C . TRP A 1 81 ? -15.549 -0.741 7.123 1.00 93.25 81 TRP A C 1
ATOM 668 O O . TRP A 1 81 ? -16.140 -1.204 6.145 1.00 93.25 81 TRP A O 1
ATOM 678 N N . ALA A 1 82 ? -16.154 -0.608 8.306 1.00 93.50 82 ALA A N 1
ATOM 679 C CA . ALA A 1 82 ? -17.537 -1.020 8.539 1.00 93.50 82 ALA A CA 1
ATOM 680 C C . ALA A 1 82 ? -18.538 -0.208 7.695 1.00 93.50 82 ALA A C 1
ATOM 682 O O . ALA A 1 82 ? -19.481 -0.771 7.130 1.00 93.50 82 ALA A O 1
ATOM 683 N N . GLU A 1 83 ? -18.313 1.100 7.566 1.00 94.31 83 GLU A N 1
ATOM 684 C CA . GLU A 1 83 ? -19.146 2.001 6.767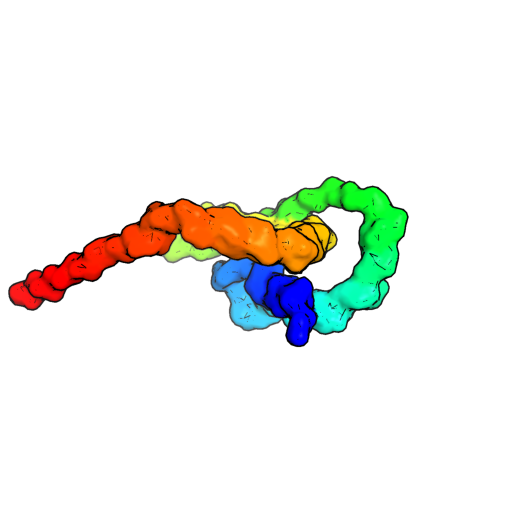 1.00 94.31 83 GLU A CA 1
ATOM 685 C C . GLU A 1 83 ? -18.977 1.740 5.275 1.00 94.31 83 GLU A C 1
ATOM 687 O O . GLU A 1 83 ? -19.971 1.620 4.554 1.00 94.31 83 GLU A O 1
ATOM 692 N N . ILE A 1 84 ? -17.730 1.558 4.832 1.00 91.31 84 ILE A N 1
ATOM 693 C CA . ILE A 1 84 ? -17.401 1.168 3.459 1.00 91.31 84 ILE A CA 1
ATOM 694 C C . ILE A 1 84 ? -18.133 -0.132 3.115 1.00 91.31 84 ILE A C 1
ATOM 696 O O . 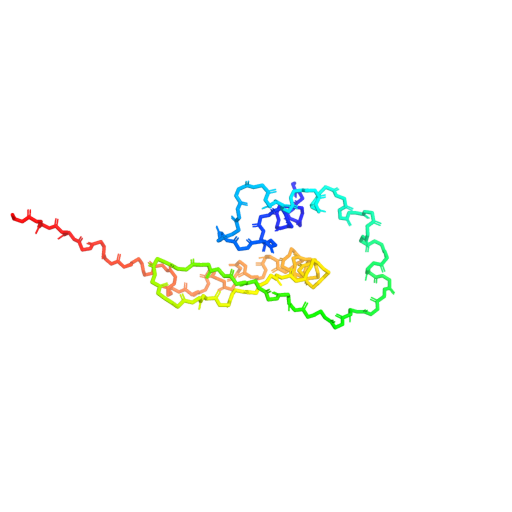ILE A 1 84 ? -18.855 -0.201 2.119 1.00 91.31 84 ILE A O 1
ATOM 700 N N . GLN A 1 85 ? -18.042 -1.150 3.970 1.00 90.94 85 GLN A N 1
ATOM 701 C CA . GLN A 1 85 ? -18.704 -2.434 3.756 1.00 90.94 85 GLN A CA 1
ATOM 702 C C . GLN A 1 85 ? -20.235 -2.298 3.712 1.00 90.94 85 GLN A C 1
ATOM 704 O O . GLN A 1 85 ? -20.891 -2.919 2.869 1.00 90.94 85 GLN A O 1
ATOM 709 N N . LYS A 1 86 ? -20.824 -1.468 4.583 1.00 92.75 86 LYS A N 1
ATOM 710 C CA . LYS A 1 86 ? -22.262 -1.158 4.558 1.00 92.75 86 LYS A CA 1
ATOM 711 C C . LYS A 1 86 ? -22.658 -0.462 3.255 1.00 92.75 86 LYS A C 1
ATOM 713 O O . LYS A 1 86 ? -23.686 -0.812 2.678 1.00 92.75 86 LYS A O 1
ATOM 718 N N . HIS A 1 87 ? -21.851 0.483 2.776 1.00 90.50 87 HIS A N 1
ATOM 719 C CA . HIS A 1 87 ? -22.078 1.179 1.513 1.00 90.50 87 HIS A CA 1
ATOM 720 C C . HIS A 1 87 ? -22.017 0.214 0.322 1.00 90.50 87 HIS A C 1
ATOM 722 O O . HIS A 1 87 ? -22.955 0.165 -0.474 1.00 90.50 87 HIS A O 1
ATOM 728 N N . TYR A 1 88 ? -20.979 -0.623 0.249 1.00 85.62 88 TYR A N 1
ATOM 729 C CA . TYR A 1 88 ? -20.824 -1.619 -0.815 1.00 85.62 88 TYR A CA 1
ATOM 730 C C . TYR A 1 88 ? -22.002 -2.597 -0.885 1.00 85.62 88 TYR A C 1
ATOM 732 O O . TYR A 1 88 ? -22.459 -2.924 -1.979 1.00 85.62 88 TYR A O 1
ATOM 740 N N . ARG A 1 89 ? -22.556 -3.010 0.262 1.00 86.56 89 ARG A N 1
ATOM 741 C CA . ARG A 1 89 ? -23.726 -3.906 0.322 1.00 86.56 89 ARG A CA 1
ATOM 742 C C . ARG A 1 89 ? -25.015 -3.295 -0.238 1.00 86.56 89 ARG A C 1
ATOM 744 O O . ARG A 1 89 ? -25.926 -4.041 -0.583 1.00 86.56 89 ARG A O 1
ATOM 751 N N . ARG A 1 90 ? -25.120 -1.964 -0.333 1.00 85.62 90 ARG A N 1
ATOM 752 C CA . ARG A 1 90 ? -26.310 -1.286 -0.884 1.00 85.62 90 ARG A CA 1
ATOM 753 C C . ARG A 1 90 ? -26.374 -1.360 -2.409 1.00 85.62 90 ARG A C 1
ATOM 755 O O . ARG A 1 90 ? -27.463 -1.285 -2.971 1.00 85.62 90 ARG A O 1
ATOM 762 N N . SER A 1 91 ? -25.231 -1.486 -3.083 1.00 79.88 91 SER A N 1
ATOM 763 C CA . SER A 1 91 ? -25.179 -1.499 -4.543 1.00 79.88 91 SER A CA 1
ATOM 764 C C . SER A 1 91 ? -25.379 -2.910 -5.097 1.00 79.88 91 SER A C 1
ATOM 766 O O . SER A 1 91 ? -24.588 -3.812 -4.840 1.00 79.88 91 SER A O 1
ATOM 768 N N . LYS A 1 92 ? -26.412 -3.094 -5.931 1.00 72.44 92 LYS A N 1
ATOM 769 C CA . LYS A 1 92 ? -26.618 -4.325 -6.721 1.00 72.44 92 LYS A CA 1
ATOM 770 C C . LYS A 1 92 ? -25.732 -4.391 -7.974 1.00 72.44 92 LYS A C 1
ATOM 772 O O . LYS A 1 92 ? -25.710 -5.418 -8.645 1.00 72.44 92 LYS A O 1
ATOM 777 N N . ILE A 1 93 ? -25.005 -3.317 -8.300 1.00 69.38 93 ILE A N 1
ATOM 778 C CA . ILE A 1 93 ? -24.179 -3.230 -9.516 1.00 69.38 93 ILE A CA 1
ATOM 779 C C . ILE A 1 93 ? -23.024 -4.238 -9.443 1.00 69.38 93 ILE A C 1
ATOM 781 O O . ILE A 1 93 ? -22.760 -4.943 -10.412 1.00 69.38 93 ILE A O 1
ATOM 785 N N . SER A 1 94 ? -22.406 -4.380 -8.269 1.00 61.16 94 SER A N 1
ATOM 786 C CA . SER A 1 94 ? -21.269 -5.279 -8.028 1.00 61.16 94 SER A CA 1
ATOM 787 C C . SER A 1 94 ? -21.638 -6.770 -8.038 1.00 61.16 94 SER A C 1
ATOM 789 O O . SER A 1 94 ? -20.760 -7.615 -8.168 1.00 61.16 94 SER A O 1
ATOM 791 N N . LEU A 1 95 ? -22.929 -7.100 -7.898 1.00 58.62 95 LEU A N 1
ATOM 792 C CA . LEU A 1 95 ? -23.461 -8.469 -7.960 1.00 58.62 95 LEU A CA 1
ATOM 793 C C . LEU A 1 95 ? -23.863 -8.890 -9.374 1.00 58.62 95 LEU A C 1
ATOM 795 O O . LEU A 1 95 ? -24.163 -10.063 -9.601 1.00 58.62 95 LEU A O 1
ATOM 799 N N . ARG A 1 96 ? -23.871 -7.962 -10.338 1.00 51.50 96 ARG A N 1
ATOM 800 C CA . ARG A 1 96 ? -24.096 -8.294 -11.743 1.00 51.50 96 ARG A CA 1
ATOM 801 C C . ARG A 1 96 ? -22.807 -8.907 -12.289 1.00 51.50 96 ARG A C 1
ATOM 803 O O . ARG A 1 96 ? -22.019 -8.255 -12.967 1.00 51.50 96 ARG A O 1
ATOM 810 N N . ALA A 1 97 ? -22.585 -10.172 -11.935 1.00 52.12 97 ALA A N 1
ATOM 811 C CA . ALA A 1 97 ? -21.631 -11.032 -12.605 1.00 52.12 97 ALA A CA 1
ATOM 812 C C . ALA A 1 97 ? -21.909 -10.923 -14.105 1.00 52.12 97 ALA A C 1
ATOM 814 O O . ALA A 1 97 ? -23.041 -11.131 -14.549 1.00 52.12 97 ALA A O 1
ATOM 815 N N . TYR A 1 98 ? -20.892 -10.550 -14.879 1.00 50.59 98 TYR A N 1
ATOM 816 C CA . TYR A 1 98 ? -20.936 -10.732 -16.320 1.00 50.59 98 TYR A CA 1
ATOM 817 C C . TYR A 1 98 ? -21.429 -12.161 -16.578 1.00 50.59 98 TYR A C 1
ATOM 819 O O . TYR A 1 98 ? -20.880 -13.086 -15.965 1.00 50.59 98 TYR A O 1
ATOM 827 N N . PRO A 1 99 ? -22.462 -12.369 -17.416 1.00 47.75 99 PRO A N 1
ATOM 828 C CA . PRO A 1 99 ? -22.833 -13.716 -17.797 1.00 47.75 99 PRO A CA 1
ATOM 829 C C . PRO A 1 99 ? -21.560 -14.367 -18.322 1.00 47.75 99 PRO A C 1
ATOM 831 O O . PRO A 1 99 ? -20.917 -13.813 -19.221 1.00 47.75 99 PRO A O 1
ATOM 834 N N . LYS A 1 100 ? -21.153 -15.495 -17.727 1.00 52.88 100 LYS A N 1
ATOM 835 C CA . LYS A 1 100 ? -20.152 -16.355 -18.349 1.00 52.88 100 LYS A CA 1
ATOM 836 C C . LYS A 1 100 ? -20.709 -16.630 -19.739 1.00 52.88 100 LYS A C 1
ATOM 838 O O . LYS A 1 100 ? -21.713 -17.325 -19.863 1.00 52.88 100 LYS A O 1
ATOM 843 N N . ARG A 1 101 ? -20.144 -16.005 -20.775 1.00 46.56 101 ARG A N 1
ATOM 844 C CA . ARG A 1 101 ? -20.437 -16.425 -22.139 1.00 46.56 101 ARG A CA 1
ATOM 845 C C . ARG A 1 101 ? -19.995 -17.880 -22.163 1.00 46.56 101 ARG A C 1
ATOM 847 O O . ARG A 1 101 ? -18.811 -18.146 -21.968 1.00 46.56 101 ARG A O 1
ATOM 854 N N . ASN A 1 102 ? -20.943 -18.801 -22.298 1.00 44.19 102 ASN A N 1
ATOM 855 C CA . ASN A 1 102 ? -20.632 -20.166 -22.680 1.00 44.19 102 ASN A CA 1
ATOM 856 C C . ASN A 1 102 ? -19.947 -20.054 -24.042 1.00 44.19 102 ASN A C 1
ATOM 858 O O . ASN A 1 102 ? -20.610 -19.916 -25.067 1.00 44.19 102 ASN A O 1
ATOM 862 N N . CYS A 1 103 ? -18.616 -20.005 -24.042 1.00 47.97 103 CYS A N 1
ATOM 863 C CA . CYS A 1 103 ? -17.832 -20.193 -25.245 1.00 47.97 103 CYS A CA 1
ATOM 864 C C . CYS A 1 103 ? -18.006 -21.659 -25.642 1.00 47.97 103 CYS A C 1
ATOM 866 O O . CYS A 1 103 ? -17.220 -22.513 -25.248 1.00 47.97 103 CYS A O 1
ATOM 868 N N . HIS A 1 104 ? -19.069 -21.945 -26.390 1.00 46.38 104 HIS A N 1
ATOM 869 C CA . HIS A 1 104 ? -19.074 -23.069 -27.308 1.00 46.38 104 HIS A CA 1
ATOM 870 C C . HIS A 1 104 ? -18.108 -22.695 -28.431 1.00 46.38 104 HIS A C 1
ATOM 872 O O . HIS A 1 104 ? -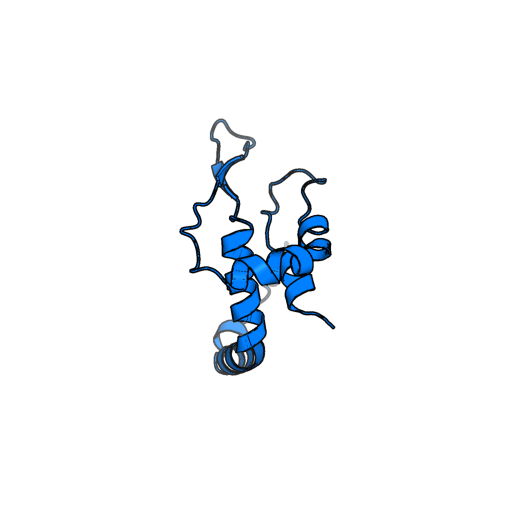18.461 -21.950 -29.343 1.00 46.38 104 HIS A O 1
ATOM 878 N N . ILE A 1 105 ? -16.855 -23.121 -28.292 1.00 48.06 105 ILE A N 1
ATOM 879 C CA . ILE A 1 105 ? -15.952 -23.219 -29.433 1.00 48.06 105 ILE A CA 1
ATOM 880 C C . ILE A 1 105 ? -16.341 -24.533 -30.105 1.00 48.06 105 ILE A C 1
ATOM 882 O O . ILE A 1 105 ? -16.187 -25.598 -29.507 1.00 48.06 105 ILE A O 1
ATOM 886 N N . VAL A 1 106 ? -16.979 -24.389 -31.265 1.00 47.41 106 VAL A N 1
ATOM 887 C CA . VAL A 1 106 ? -17.192 -25.441 -32.264 1.00 47.41 106 VAL A CA 1
ATOM 888 C C . VAL A 1 106 ? -15.839 -25.882 -32.804 1.00 47.41 106 VAL A C 1
ATOM 890 O O . VAL A 1 106 ? -14.988 -24.983 -33.001 1.00 47.41 106 VAL A O 1
#